Protein AF-A0A7Y2UW91-F1 (afdb_monomer_lite)

Secondary structure (DSSP, 8-state):
--HHHHHHHHHHHHHHHHHGGGSTTHHHHHHHHHT--HHHHHHHHHH----SSPPPHHHHHHHHHHHHHTTS-SSPPPGGGT----

Foldseek 3Di:
DPVVVVVVVLVVVLVCQVCVLVPPCSLVVCCVVVVHDSVVSVVVSVPDDDDSDDDDQVVLVVVQVVCVVVVVDDDDDRVPVVDDDD

Structure (mmCIF, N/CA/C/O backbone):
data_AF-A0A7Y2UW91-F1
#
_entry.id   AF-A0A7Y2UW91-F1
#
loop_
_atom_site.group_PDB
_atom_site.id
_atom_site.type_symbol
_atom_site.label_atom_id
_atom_site.label_alt_id
_atom_site.label_comp_id
_atom_site.label_asym_id
_atom_site.label_entity_id
_atom_site.label_seq_id
_atom_site.pdbx_PDB_ins_code
_atom_site.Cartn_x
_atom_site.Cartn_y
_atom_site.Cartn_z
_atom_site.occupancy
_atom_site.B_iso_or_equiv
_atom_site.auth_seq_id
_atom_site.auth_comp_id
_atom_site.auth_asym_id
_atom_site.auth_atom_id
_atom_site.pdbx_PDB_model_num
ATOM 1 N N . LYS A 1 1 ? 5.449 9.467 22.920 1.00 60.84 1 LYS A N 1
ATOM 2 C CA . LYS A 1 1 ? 6.804 9.944 23.305 1.00 60.84 1 LYS A CA 1
ATOM 3 C C . LYS A 1 1 ? 7.743 10.183 22.113 1.00 60.84 1 LYS A C 1
ATOM 5 O O . LYS A 1 1 ? 8.578 11.053 22.255 1.00 60.84 1 LYS A O 1
ATOM 10 N N . ASN A 1 2 ? 7.570 9.544 20.943 1.00 86.88 2 ASN A N 1
ATOM 11 C CA . ASN A 1 2 ? 8.451 9.752 19.773 1.00 86.88 2 ASN A CA 1
ATOM 12 C C . ASN A 1 2 ? 7.709 10.267 18.517 1.00 86.88 2 ASN A C 1
ATOM 14 O O . ASN A 1 2 ? 7.984 9.810 17.413 1.00 86.88 2 ASN A O 1
ATOM 18 N N . SER A 1 3 ? 6.742 11.181 18.665 1.00 88.25 3 SER A N 1
ATOM 19 C CA . SER A 1 3 ? 5.900 11.643 17.542 1.00 88.25 3 SER A CA 1
ATOM 20 C C . SER A 1 3 ? 6.705 12.265 16.395 1.00 88.25 3 SER A C 1
ATOM 22 O O . SER A 1 3 ? 6.423 11.973 15.239 1.00 88.25 3 SER A O 1
ATOM 24 N N . GLY A 1 4 ? 7.744 13.051 16.701 1.00 92.50 4 GLY A N 1
ATOM 25 C CA . GLY A 1 4 ? 8.611 13.655 15.682 1.00 92.50 4 GLY A CA 1
ATOM 26 C C . GLY A 1 4 ? 9.353 12.624 14.824 1.00 92.50 4 GLY A C 1
ATOM 27 O O . GLY A 1 4 ? 9.357 12.736 13.604 1.00 92.50 4 GLY A O 1
ATOM 28 N N . LEU A 1 5 ? 9.911 11.578 15.445 1.00 95.06 5 LEU A N 1
ATOM 29 C CA . LEU A 1 5 ? 10.590 10.497 14.721 1.00 95.06 5 LEU A CA 1
ATOM 30 C C . LEU A 1 5 ? 9.613 9.704 13.844 1.00 95.06 5 LEU A C 1
ATOM 32 O O . LEU A 1 5 ? 9.935 9.388 12.705 1.00 95.06 5 LEU A O 1
ATOM 36 N N . ILE A 1 6 ? 8.416 9.406 14.357 1.00 93.88 6 ILE A N 1
ATOM 37 C CA . ILE A 1 6 ? 7.384 8.693 13.591 1.00 93.88 6 ILE A CA 1
ATOM 38 C C . ILE A 1 6 ? 6.961 9.518 12.372 1.00 93.88 6 ILE A C 1
ATOM 40 O O . ILE A 1 6 ? 6.877 8.974 11.274 1.00 93.88 6 ILE A O 1
ATOM 44 N N . ARG A 1 7 ? 6.751 10.829 12.545 1.00 93.19 7 ARG A N 1
ATOM 45 C CA . ARG A 1 7 ? 6.405 11.727 11.437 1.00 93.19 7 ARG A CA 1
ATOM 46 C C . ARG A 1 7 ? 7.513 11.780 10.387 1.00 93.19 7 ARG A C 1
ATOM 48 O O . ARG A 1 7 ? 7.210 11.714 9.205 1.00 93.19 7 ARG A O 1
ATOM 55 N N . HIS A 1 8 ? 8.775 11.823 10.812 1.00 95.44 8 HIS A N 1
ATOM 56 C CA . HIS A 1 8 ? 9.908 11.804 9.889 1.00 95.44 8 HIS A CA 1
ATOM 57 C C . HIS A 1 8 ? 10.012 10.483 9.109 1.00 95.44 8 HIS A C 1
ATOM 59 O O . HIS A 1 8 ? 10.212 10.492 7.900 1.00 95.44 8 HIS A O 1
ATOM 65 N N . ILE A 1 9 ? 9.817 9.335 9.767 1.00 95.25 9 ILE A N 1
ATOM 66 C CA . ILE A 1 9 ? 9.787 8.032 9.082 1.00 95.25 9 ILE A CA 1
ATOM 67 C C . ILE A 1 9 ? 8.641 7.98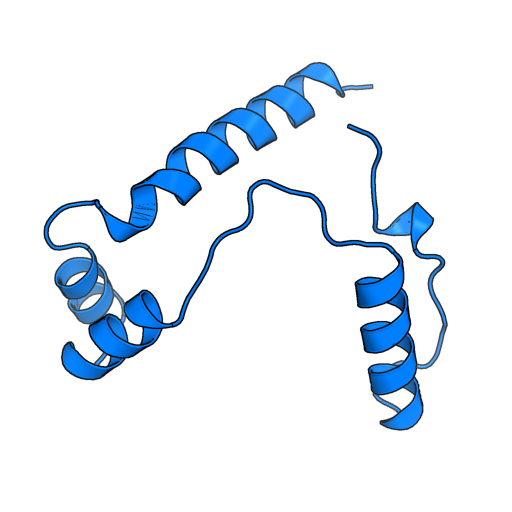5 8.062 1.00 95.25 9 ILE A C 1
ATOM 69 O O . ILE A 1 9 ? 8.846 7.527 6.940 1.00 95.25 9 ILE A O 1
ATOM 73 N N . LEU A 1 10 ? 7.452 8.472 8.435 1.00 94.44 10 LEU A N 1
ATOM 74 C CA . LEU A 1 10 ? 6.299 8.542 7.535 1.00 94.44 10 LEU A CA 1
ATOM 75 C C . LEU A 1 10 ? 6.584 9.434 6.320 1.00 94.44 10 LEU A C 1
ATOM 77 O O . LEU A 1 10 ? 6.291 9.038 5.199 1.00 94.44 10 LEU A O 1
ATOM 81 N N . GLU A 1 11 ? 7.185 10.604 6.532 1.00 95.19 11 GLU A N 1
ATOM 82 C CA . GLU A 1 11 ? 7.599 11.514 5.462 1.00 95.19 11 GLU A CA 1
ATOM 83 C C . GLU A 1 11 ? 8.564 10.832 4.486 1.00 95.19 11 GLU A C 1
ATOM 85 O O . GLU A 1 11 ? 8.337 10.858 3.278 1.00 95.19 11 GLU A O 1
ATOM 90 N N . VAL A 1 12 ? 9.592 10.152 5.003 1.00 95.88 12 VAL A N 1
ATOM 91 C CA . VAL A 1 12 ? 10.547 9.401 4.180 1.00 95.88 12 VAL A CA 1
ATOM 92 C C . VAL A 1 12 ? 9.829 8.326 3.364 1.00 95.88 12 VAL A C 1
ATOM 94 O O . VAL A 1 12 ? 9.997 8.281 2.147 1.00 95.88 12 VAL A O 1
ATOM 97 N N . ILE A 1 13 ? 9.000 7.488 3.999 1.00 95.06 13 ILE A N 1
ATOM 98 C CA . ILE A 1 13 ? 8.217 6.460 3.294 1.00 95.06 13 ILE A CA 1
ATOM 99 C C . ILE A 1 13 ? 7.393 7.104 2.180 1.00 95.06 13 ILE A C 1
ATOM 101 O O . ILE A 1 13 ? 7.421 6.612 1.054 1.00 95.06 13 ILE A O 1
ATOM 105 N N . ASN A 1 14 ? 6.721 8.217 2.480 1.00 95.25 14 ASN A N 1
ATOM 106 C CA . ASN A 1 14 ? 5.835 8.872 1.537 1.00 95.25 14 ASN A CA 1
ATOM 107 C C . ASN A 1 14 ? 6.563 9.384 0.290 1.00 95.25 14 ASN A C 1
ATOM 109 O O . ASN A 1 14 ? 6.109 9.127 -0.825 1.00 95.25 14 ASN A O 1
ATOM 113 N N . ILE A 1 15 ? 7.717 10.030 0.480 1.00 94.19 15 ILE A N 1
ATOM 114 C CA . ILE A 1 15 ? 8.575 10.510 -0.613 1.00 94.19 15 ILE A CA 1
ATOM 115 C C . ILE A 1 15 ? 9.013 9.343 -1.509 1.00 94.19 15 ILE A C 1
ATOM 117 O O . ILE A 1 15 ? 8.955 9.433 -2.735 1.00 94.19 15 ILE A O 1
ATOM 121 N N . TYR A 1 16 ? 9.433 8.222 -0.917 1.00 92.81 16 TYR A N 1
ATOM 122 C CA . TYR A 1 16 ? 9.886 7.069 -1.698 1.00 92.81 16 TYR A CA 1
ATOM 123 C C . TYR A 1 16 ? 8.742 6.363 -2.436 1.00 92.81 16 TYR A C 1
ATOM 125 O O . TYR A 1 16 ? 8.936 5.910 -3.567 1.00 92.81 16 TYR A O 1
ATOM 133 N N . THR A 1 17 ? 7.558 6.239 -1.827 1.00 92.75 17 THR A N 1
ATOM 134 C CA . THR A 1 17 ? 6.427 5.535 -2.453 1.00 92.75 17 THR A CA 1
ATOM 135 C C . THR A 1 17 ? 5.773 6.334 -3.573 1.00 92.75 17 THR A C 1
ATOM 137 O O . THR A 1 17 ? 5.293 5.727 -4.532 1.00 92.75 17 THR A O 1
ATOM 140 N N . GLU A 1 18 ? 5.785 7.666 -3.490 1.00 92.44 18 GLU A N 1
ATOM 141 C CA . GLU A 1 18 ? 5.237 8.552 -4.525 1.00 92.44 18 GLU A CA 1
ATOM 142 C C . GLU A 1 18 ? 5.932 8.334 -5.879 1.00 92.44 18 GLU A C 1
ATOM 144 O O . GLU A 1 18 ? 5.285 8.147 -6.916 1.00 92.44 18 GLU A O 1
ATOM 149 N N . GLU A 1 19 ? 7.261 8.236 -5.852 1.00 90.38 19 GLU A N 1
ATOM 150 C CA . GLU A 1 19 ? 8.091 8.094 -7.048 1.00 90.38 19 GLU A CA 1
ATOM 151 C C . GLU A 1 19 ? 8.399 6.630 -7.408 1.00 90.38 19 GLU A C 1
ATOM 153 O O . GLU A 1 19 ? 9.024 6.362 -8.436 1.00 90.38 19 GLU A O 1
ATOM 158 N N . PHE A 1 20 ? 7.933 5.654 -6.619 1.00 92.06 20 PHE A N 1
ATOM 159 C CA . PHE A 1 20 ? 8.329 4.246 -6.753 1.00 92.06 20 PHE A CA 1
ATOM 160 C C . PHE A 1 20 ? 8.109 3.674 -8.163 1.00 92.06 20 PHE A C 1
ATOM 162 O O . PHE A 1 20 ? 8.983 3.005 -8.714 1.00 92.06 20 PHE A O 1
ATOM 169 N N . ARG A 1 21 ? 6.967 3.979 -8.799 1.00 88.88 21 ARG A N 1
ATOM 170 C CA . ARG A 1 21 ? 6.677 3.520 -10.177 1.00 88.88 21 ARG A CA 1
ATOM 171 C C . ARG A 1 21 ? 7.563 4.161 -11.243 1.00 88.88 21 ARG A C 1
ATOM 173 O O . ARG A 1 21 ? 7.616 3.646 -12.354 1.00 88.88 21 ARG A O 1
ATOM 180 N N . ARG A 1 22 ? 8.190 5.301 -10.945 1.00 90.31 22 ARG A N 1
ATOM 181 C CA . ARG A 1 22 ? 9.038 6.051 -11.883 1.00 90.31 22 ARG A CA 1
ATOM 182 C C . ARG A 1 22 ? 10.492 5.589 -11.846 1.00 90.31 22 ARG A C 1
ATOM 184 O O . ARG A 1 22 ? 11.265 5.994 -12.710 1.00 90.31 22 ARG A O 1
ATOM 191 N N . ILE A 1 23 ? 10.859 4.730 -10.891 1.00 92.88 23 ILE A N 1
ATOM 192 C CA . ILE A 1 23 ? 12.191 4.128 -10.832 1.00 92.88 23 ILE A CA 1
ATOM 193 C C . ILE A 1 23 ? 12.448 3.371 -12.152 1.00 92.88 23 ILE A C 1
ATOM 195 O O . ILE A 1 23 ? 11.681 2.465 -12.502 1.00 92.88 23 ILE A O 1
ATOM 199 N N . PRO A 1 24 ? 13.512 3.710 -12.905 1.00 94.94 24 PRO A N 1
ATOM 200 C CA . PRO A 1 24 ? 13.801 3.055 -14.175 1.00 94.94 24 PRO A CA 1
ATOM 201 C C . PRO A 1 24 ? 13.968 1.541 -14.016 1.00 94.94 24 PRO A C 1
ATOM 203 O O . PRO A 1 24 ? 14.709 1.077 -13.152 1.00 94.94 24 PRO A O 1
ATOM 206 N N . SER A 1 25 ? 13.319 0.762 -14.886 1.00 95.75 25 SER A N 1
ATOM 207 C CA . SER A 1 25 ? 13.378 -0.713 -14.880 1.00 95.75 25 SER A CA 1
ATOM 208 C C . SER A 1 25 ? 12.952 -1.373 -13.554 1.00 95.75 25 SER A C 1
ATOM 210 O O . SER A 1 25 ? 13.413 -2.475 -13.223 1.00 95.75 25 SER A O 1
ATOM 212 N N . ILE A 1 26 ? 12.086 -0.719 -12.769 1.00 96.00 26 ILE A N 1
ATOM 213 C CA . ILE A 1 26 ? 11.577 -1.286 -11.512 1.00 96.00 26 ILE A CA 1
ATOM 214 C C . ILE A 1 26 ? 10.769 -2.565 -11.741 1.00 96.00 26 ILE A C 1
ATOM 216 O O . ILE A 1 26 ? 10.903 -3.526 -10.989 1.00 96.00 26 ILE A O 1
ATOM 220 N N . ASP A 1 27 ? 10.008 -2.618 -12.829 1.00 96.75 27 ASP A N 1
ATOM 221 C CA . ASP A 1 27 ? 9.271 -3.790 -13.292 1.00 96.75 27 ASP A CA 1
ATOM 222 C C . ASP A 1 27 ? 10.191 -5.000 -13.516 1.00 96.75 27 ASP A C 1
ATOM 224 O O . ASP A 1 27 ? 9.945 -6.075 -12.971 1.00 96.75 27 ASP A O 1
ATOM 228 N N . ARG A 1 28 ? 11.308 -4.815 -14.227 1.00 97.69 28 ARG A N 1
ATOM 229 C CA . ARG A 1 28 ? 12.320 -5.861 -14.452 1.00 97.69 28 ARG A CA 1
ATOM 230 C C . ARG A 1 28 ? 13.004 -6.286 -13.160 1.00 97.69 28 ARG A C 1
ATOM 232 O O . ARG A 1 28 ? 13.247 -7.471 -12.952 1.00 97.69 28 ARG A O 1
ATOM 239 N N . THR A 1 29 ? 13.312 -5.328 -12.288 1.00 97.62 29 THR A N 1
ATOM 240 C CA . THR A 1 29 ? 13.935 -5.609 -10.986 1.00 97.62 29 THR A CA 1
ATOM 241 C C . THR A 1 29 ? 13.032 -6.495 -10.131 1.00 97.62 29 THR A C 1
ATOM 243 O O . THR A 1 29 ? 13.499 -7.473 -9.549 1.00 97.62 29 THR A O 1
ATOM 246 N N . LEU A 1 30 ? 11.73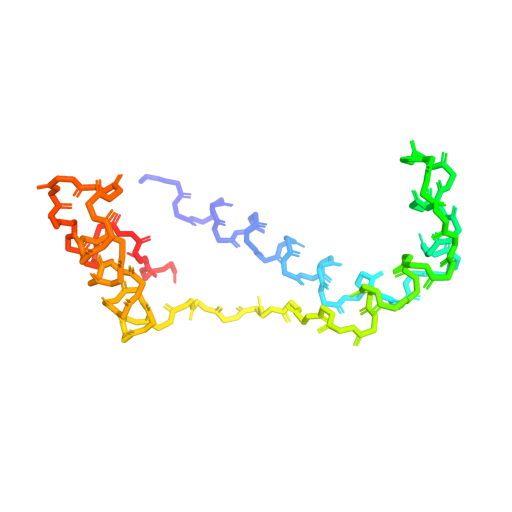7 -6.180 -10.084 1.00 97.19 30 LEU A N 1
ATOM 247 C CA . LEU A 1 30 ? 10.738 -6.943 -9.341 1.00 97.19 30 LEU A CA 1
ATOM 248 C C . LEU A 1 30 ? 10.495 -8.321 -9.963 1.00 97.19 30 LEU A C 1
ATOM 250 O O . LEU A 1 30 ? 10.506 -9.310 -9.233 1.00 97.19 30 LEU A O 1
ATOM 254 N N . ALA A 1 31 ? 10.360 -8.392 -11.291 1.00 98.38 31 ALA A N 1
ATOM 255 C CA . ALA A 1 31 ? 10.219 -9.646 -12.025 1.00 98.38 31 ALA A CA 1
ATOM 256 C C . ALA A 1 31 ? 11.381 -10.605 -11.731 1.00 98.38 31 ALA A C 1
ATOM 258 O O . ALA A 1 31 ? 11.162 -11.739 -11.316 1.00 98.38 31 ALA A O 1
ATOM 259 N N . ASN A 1 32 ? 12.623 -10.122 -11.828 1.00 98.06 32 ASN A N 1
ATOM 260 C CA . ASN A 1 32 ? 13.810 -10.937 -11.572 1.00 98.06 32 ASN A CA 1
ATOM 261 C C . ASN A 1 32 ? 13.944 -11.338 -10.098 1.00 98.06 32 ASN A C 1
ATOM 263 O O . ASN A 1 32 ? 14.254 -12.488 -9.796 1.00 98.06 32 ASN A O 1
ATOM 267 N N . ARG A 1 33 ? 13.723 -10.399 -9.167 1.00 98.00 33 ARG A N 1
ATOM 268 C CA . ARG A 1 33 ? 13.887 -10.657 -7.728 1.00 98.00 33 ARG A CA 1
ATOM 269 C C . ARG A 1 33 ? 12.880 -11.679 -7.208 1.00 98.00 33 ARG A C 1
ATOM 271 O O . ARG A 1 33 ? 13.245 -12.505 -6.377 1.00 98.00 33 ARG A O 1
ATOM 278 N N . TYR A 1 34 ? 11.633 -11.587 -7.660 1.00 97.38 34 TYR A N 1
ATOM 279 C CA . TYR A 1 34 ? 10.532 -12.410 -7.162 1.00 97.38 34 TYR A CA 1
ATOM 280 C C . TYR A 1 34 ? 10.124 -13.530 -8.126 1.00 97.38 34 TYR A C 1
ATOM 282 O O . TYR A 1 34 ? 9.151 -14.221 -7.849 1.00 97.38 34 TYR A O 1
ATOM 290 N N . GLN A 1 35 ? 10.872 -13.727 -9.219 1.00 97.88 35 GLN A N 1
ATOM 291 C CA . GLN A 1 35 ? 10.606 -14.741 -10.249 1.00 97.88 35 GLN A CA 1
ATOM 292 C C . GLN A 1 35 ? 9.177 -14.642 -10.804 1.00 97.88 35 GLN A C 1
ATOM 294 O O . GLN A 1 35 ? 8.458 -15.631 -10.912 1.00 97.88 35 GLN A O 1
ATOM 299 N N . LEU A 1 36 ? 8.761 -13.414 -11.115 1.00 97.38 36 LEU A N 1
ATOM 300 C CA . LEU A 1 36 ? 7.442 -13.109 -11.660 1.00 97.38 36 LEU A CA 1
ATOM 301 C C . LEU A 1 36 ? 7.536 -12.872 -13.165 1.00 97.38 36 LEU A C 1
ATOM 303 O O . LEU A 1 36 ? 8.524 -12.323 -13.657 1.00 97.38 36 LEU A O 1
ATOM 307 N N . GLU A 1 37 ? 6.466 -13.201 -13.882 1.00 98.25 37 GLU A N 1
ATOM 308 C CA . GLU A 1 37 ? 6.326 -12.833 -15.287 1.00 98.25 37 GLU A CA 1
ATOM 309 C C . GLU A 1 37 ? 6.325 -11.306 -15.437 1.00 98.25 37 GLU A C 1
ATOM 311 O O . GLU A 1 37 ? 5.551 -10.592 -14.791 1.00 98.25 37 GLU A O 1
ATOM 316 N N . LEU A 1 38 ? 7.190 -10.778 -16.311 1.00 98.19 38 LEU A N 1
ATOM 317 C CA . LEU A 1 38 ? 7.370 -9.330 -16.471 1.00 98.19 38 LEU A CA 1
ATOM 318 C C . LEU A 1 38 ? 6.056 -8.621 -16.837 1.00 98.19 38 LEU A C 1
ATOM 320 O O . LEU A 1 38 ? 5.766 -7.547 -16.309 1.00 98.19 38 LEU A O 1
ATOM 324 N N . GLY A 1 39 ? 5.253 -9.232 -17.713 1.00 97.94 39 GLY A N 1
ATOM 325 C CA . GLY A 1 39 ? 3.961 -8.681 -18.127 1.00 97.94 39 GLY A CA 1
ATOM 326 C C . GLY A 1 39 ? 2.972 -8.541 -16.966 1.00 97.94 39 GLY A C 1
ATOM 327 O O . GLY A 1 39 ? 2.272 -7.530 -16.869 1.00 97.94 39 GLY A O 1
ATOM 328 N N . ASP A 1 40 ? 2.965 -9.498 -16.036 1.00 97.75 40 ASP A N 1
ATOM 329 C CA . ASP A 1 40 ? 2.103 -9.454 -14.853 1.00 97.75 40 ASP A CA 1
ATOM 330 C C . ASP A 1 40 ? 2.548 -8.363 -13.881 1.00 97.75 40 ASP A C 1
ATOM 332 O O . ASP A 1 40 ? 1.710 -7.626 -13.356 1.00 97.75 40 ASP A O 1
ATOM 336 N N . VAL A 1 41 ? 3.861 -8.187 -13.702 1.00 97.31 41 VAL A N 1
ATOM 337 C CA . VAL A 1 41 ? 4.413 -7.096 -12.887 1.00 97.31 41 VAL A CA 1
ATOM 338 C C . VAL A 1 41 ? 4.040 -5.736 -13.472 1.00 97.31 41 VAL A C 1
ATOM 340 O O . VAL A 1 41 ? 3.591 -4.858 -12.736 1.00 97.31 41 VAL A O 1
ATOM 343 N N . GLN A 1 42 ? 4.169 -5.554 -14.787 1.00 96.88 42 GLN A N 1
ATOM 344 C CA . GLN A 1 42 ? 3.788 -4.308 -15.458 1.00 96.88 42 GLN A CA 1
ATOM 345 C C . GLN A 1 42 ? 2.296 -4.007 -15.286 1.00 96.88 42 GLN A C 1
ATOM 347 O O . GLN A 1 42 ? 1.923 -2.881 -14.946 1.00 96.88 42 GLN A O 1
ATOM 352 N N . LYS A 1 43 ? 1.438 -5.022 -15.450 1.00 97.25 43 LYS A N 1
ATOM 353 C CA . LYS A 1 43 ? -0.007 -4.889 -15.240 1.00 97.25 43 LYS A CA 1
ATOM 354 C C . LYS A 1 43 ? -0.330 -4.536 -13.788 1.00 97.25 43 LYS A C 1
ATOM 356 O O . LYS A 1 43 ? -1.081 -3.594 -13.536 1.00 97.25 43 LYS A O 1
ATOM 361 N N . TRP A 1 44 ? 0.252 -5.256 -12.833 1.00 95.69 44 TRP A N 1
ATOM 362 C CA . TRP A 1 44 ? 0.072 -5.008 -11.404 1.00 95.69 44 TRP A CA 1
ATOM 363 C C . TRP A 1 44 ? 0.528 -3.598 -11.000 1.00 95.69 44 TRP A C 1
ATOM 365 O O . TRP A 1 44 ? -0.238 -2.871 -10.361 1.00 95.69 44 TRP A O 1
ATOM 375 N N . LEU A 1 45 ? 1.713 -3.155 -11.437 1.00 94.88 45 LEU A N 1
ATOM 376 C CA . LEU A 1 45 ? 2.204 -1.792 -11.201 1.00 94.88 45 LEU A CA 1
ATOM 377 C C . LEU A 1 45 ? 1.286 -0.734 -11.830 1.00 94.88 45 LEU A C 1
ATOM 379 O O . LEU A 1 45 ? 1.038 0.305 -11.217 1.00 94.88 45 LEU A O 1
ATOM 383 N N . GLY A 1 46 ? 0.743 -1.005 -13.021 1.00 94.12 46 GLY A N 1
ATOM 384 C CA . GLY A 1 46 ? -0.193 -0.122 -13.717 1.00 94.12 46 GLY A CA 1
ATOM 385 C C . GLY A 1 46 ? -1.534 0.057 -12.996 1.00 94.12 46 GLY A C 1
ATOM 386 O O . GLY A 1 46 ? -2.110 1.148 -13.045 1.00 94.12 46 GLY A O 1
ATOM 387 N N . MET A 1 47 ? -2.009 -0.970 -12.283 1.00 94.81 47 MET A N 1
ATOM 388 C CA . MET A 1 47 ? -3.242 -0.925 -11.478 1.00 94.81 47 MET A CA 1
ATOM 389 C C . MET A 1 47 ? -3.016 -0.358 -10.074 1.00 94.81 47 MET A C 1
ATOM 391 O O . MET A 1 47 ? -3.907 0.269 -9.504 1.00 94.81 47 MET A O 1
ATOM 395 N N . THR A 1 48 ? -1.824 -0.550 -9.514 1.00 92.62 48 THR A N 1
ATOM 396 C CA . THR A 1 48 ? -1.527 -0.153 -8.136 1.00 92.62 48 THR A CA 1
ATOM 397 C C . THR A 1 48 ? -1.483 1.366 -8.004 1.00 92.62 48 THR A C 1
ATOM 399 O O . THR A 1 48 ? -0.932 2.067 -8.858 1.00 92.62 48 THR A O 1
ATOM 402 N N . ARG A 1 49 ? -2.051 1.896 -6.920 1.00 89.69 49 ARG A N 1
ATOM 403 C CA . ARG A 1 49 ? -1.978 3.307 -6.519 1.00 89.69 49 ARG A CA 1
ATOM 404 C C . ARG A 1 49 ? -1.505 3.361 -5.069 1.00 89.69 49 ARG A C 1
ATOM 406 O O . ARG A 1 49 ? -2.067 2.673 -4.226 1.00 89.69 49 ARG A O 1
ATOM 413 N N . TRP A 1 50 ? -0.472 4.156 -4.807 1.00 90.50 50 TRP A N 1
ATOM 414 C CA . TRP A 1 50 ? -0.036 4.469 -3.450 1.00 90.50 50 TRP A CA 1
ATOM 415 C C . TRP A 1 50 ? -0.674 5.796 -3.065 1.00 90.50 50 TRP A C 1
ATOM 417 O O . TRP A 1 50 ? -0.710 6.718 -3.880 1.00 90.50 50 TRP A O 1
ATOM 427 N N . SER A 1 51 ? -1.233 5.842 -1.861 1.00 90.94 51 SER A N 1
ATOM 428 C CA . SER A 1 51 ? -1.779 7.055 -1.269 1.00 90.94 51 SER A CA 1
ATOM 429 C C . SER A 1 51 ? -0.803 7.551 -0.215 1.00 90.94 51 SER A C 1
ATOM 431 O O . SER A 1 51 ? -0.321 6.751 0.586 1.00 90.94 51 SER A O 1
ATOM 433 N N . GLN A 1 52 ? -0.565 8.862 -0.188 1.00 92.81 52 GLN A N 1
ATOM 434 C CA . GLN A 1 52 ? 0.137 9.518 0.919 1.00 92.81 52 GLN A CA 1
ATOM 435 C C . GLN A 1 52 ? -0.828 10.047 1.986 1.00 92.81 52 GLN A C 1
ATOM 437 O O . GLN A 1 52 ? -0.410 10.652 2.971 1.00 92.81 52 GLN A O 1
ATOM 442 N N . GLU A 1 53 ? -2.122 9.789 1.799 1.00 92.00 53 GLU A N 1
ATOM 443 C CA . GLU A 1 53 ? -3.184 10.143 2.726 1.00 92.00 53 GLU A CA 1
ATOM 444 C C . GLU A 1 53 ? -3.577 8.947 3.591 1.00 92.00 53 GLU A C 1
ATOM 446 O O . GLU A 1 53 ? -3.598 7.796 3.140 1.00 92.00 53 GLU A O 1
ATOM 451 N N . GLN A 1 54 ? -3.945 9.237 4.838 1.00 91.88 54 GLN A N 1
ATOM 452 C CA . GLN A 1 54 ? -4.476 8.237 5.751 1.00 91.88 54 GLN A CA 1
ATOM 453 C C . GLN A 1 54 ? -5.821 7.693 5.247 1.00 91.88 54 GLN A C 1
ATOM 455 O O . GLN A 1 54 ? -6.687 8.438 4.792 1.00 91.88 54 GLN A O 1
ATOM 460 N N . ILE A 1 55 ? -6.014 6.381 5.392 1.00 93.06 55 ILE A N 1
ATOM 461 C CA . ILE A 1 55 ? -7.279 5.709 5.080 1.00 93.06 55 ILE A CA 1
ATOM 462 C C . ILE A 1 55 ? -8.415 6.338 5.898 1.00 93.06 55 ILE A C 1
ATOM 464 O O . ILE A 1 55 ? -8.281 6.567 7.100 1.00 93.06 55 ILE A O 1
ATOM 468 N N . SER A 1 56 ? -9.553 6.598 5.256 1.00 94.00 56 SER A N 1
ATOM 469 C CA . SER A 1 56 ? -10.692 7.215 5.932 1.00 94.00 56 SER A CA 1
ATOM 470 C C . SER A 1 56 ? -11.374 6.258 6.912 1.00 94.00 56 SER A C 1
ATOM 472 O O . SER A 1 56 ? -11.450 5.045 6.696 1.00 94.00 56 SER A O 1
ATOM 474 N N . THR A 1 57 ? -11.964 6.822 7.967 1.00 94.88 57 THR A N 1
ATOM 475 C CA . THR A 1 57 ? -12.784 6.084 8.940 1.00 94.88 57 THR A CA 1
ATOM 476 C C . THR A 1 57 ? -13.869 5.249 8.263 1.00 94.88 57 THR A C 1
ATOM 478 O O . THR A 1 57 ? -14.084 4.103 8.643 1.00 94.88 57 THR A O 1
ATOM 481 N N . GLN A 1 58 ? -14.507 5.784 7.217 1.00 95.00 58 GLN A N 1
ATOM 482 C CA . GLN A 1 58 ? -15.558 5.079 6.486 1.00 95.00 58 GLN A CA 1
ATOM 483 C C . GLN A 1 58 ? -15.046 3.800 5.812 1.00 95.00 58 GLN A C 1
ATOM 485 O O . GLN A 1 58 ? -15.732 2.781 5.831 1.00 95.00 58 GLN A O 1
A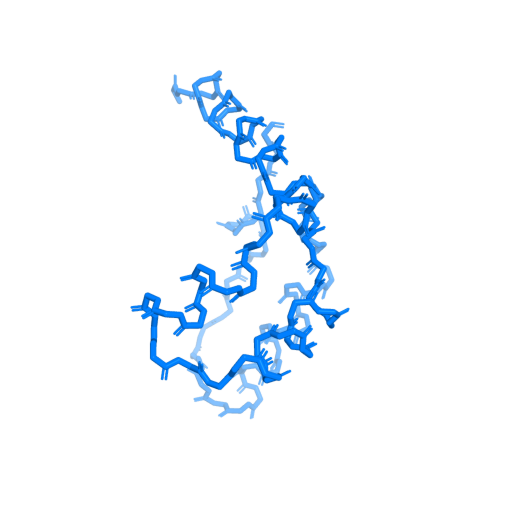TOM 490 N N . VAL A 1 59 ? -13.842 3.830 5.231 1.00 94.62 59 VAL A N 1
ATOM 491 C CA . VAL A 1 59 ? -13.239 2.639 4.615 1.00 94.62 59 VAL A CA 1
ATOM 492 C C . VAL A 1 59 ? -12.952 1.580 5.677 1.00 94.62 59 VAL A C 1
ATOM 494 O O . VAL A 1 59 ? -13.280 0.414 5.471 1.00 94.62 59 VAL A O 1
ATOM 497 N N . ILE A 1 60 ? -12.411 1.981 6.832 1.00 95.00 60 ILE A N 1
ATOM 498 C CA . ILE A 1 60 ? -12.165 1.065 7.956 1.00 95.00 60 ILE A CA 1
ATOM 499 C C . ILE A 1 60 ? -13.469 0.429 8.449 1.00 95.00 60 ILE A C 1
ATOM 501 O O . ILE A 1 60 ? -13.515 -0.784 8.653 1.00 95.00 60 ILE A O 1
ATOM 505 N N . GLU A 1 61 ? -14.537 1.215 8.595 1.00 94.81 61 GLU A N 1
ATOM 506 C CA . GLU A 1 61 ? -15.858 0.706 8.980 1.00 94.81 61 GLU A CA 1
ATOM 507 C C . GLU A 1 61 ? -16.401 -0.310 7.970 1.00 94.81 61 GLU A C 1
ATOM 509 O O . GLU A 1 61 ? -16.827 -1.399 8.356 1.00 94.81 61 GLU A O 1
ATOM 514 N N . ASN A 1 62 ? -16.323 -0.001 6.673 1.00 96.25 62 ASN A N 1
ATOM 515 C CA . ASN A 1 62 ? -16.794 -0.895 5.616 1.00 96.25 62 ASN A CA 1
ATOM 516 C C . ASN A 1 62 ? -16.031 -2.229 5.614 1.00 96.25 62 ASN A C 1
ATOM 518 O O . ASN A 1 62 ? -16.646 -3.295 5.551 1.00 96.25 62 ASN A O 1
ATOM 522 N N . VAL A 1 63 ? -14.698 -2.181 5.723 1.00 95.06 63 VAL A N 1
ATOM 523 C CA . VAL A 1 63 ? -13.852 -3.384 5.785 1.00 95.06 63 VAL A CA 1
ATOM 524 C C . VAL A 1 63 ? -14.180 -4.204 7.029 1.00 95.06 63 VAL A C 1
ATOM 526 O O . VAL A 1 63 ? -14.397 -5.408 6.929 1.00 95.06 63 VAL A O 1
ATOM 529 N N . LYS A 1 64 ? -14.276 -3.561 8.196 1.00 93.25 64 LYS A N 1
ATOM 530 C CA . LYS A 1 64 ? -14.604 -4.223 9.463 1.00 93.25 64 LYS A CA 1
ATOM 531 C C . LYS A 1 64 ? -15.952 -4.939 9.397 1.00 93.25 64 LYS A C 1
ATOM 533 O O . LYS A 1 64 ? -16.036 -6.089 9.815 1.00 93.25 64 LYS A O 1
ATOM 538 N N . ASN A 1 65 ? -16.986 -4.276 8.877 1.00 95.06 65 ASN A N 1
ATOM 539 C CA . ASN A 1 65 ? -18.309 -4.883 8.727 1.00 95.06 65 ASN A CA 1
ATOM 540 C C . ASN A 1 65 ? -18.251 -6.077 7.766 1.00 95.06 65 ASN A C 1
ATOM 542 O O . ASN A 1 65 ? -18.697 -7.156 8.131 1.00 95.06 65 ASN A O 1
ATOM 546 N N . THR A 1 66 ? -17.570 -5.931 6.625 1.00 96.69 66 THR A N 1
ATOM 547 C CA . THR A 1 66 ? -17.382 -7.033 5.665 1.00 96.69 66 THR A CA 1
ATOM 548 C C . THR A 1 66 ? -16.696 -8.243 6.311 1.00 96.69 66 THR A C 1
ATOM 550 O O . THR A 1 66 ? -17.137 -9.375 6.141 1.00 96.69 66 THR A O 1
ATOM 553 N N . LEU A 1 67 ? -15.626 -8.033 7.085 1.00 96.44 67 LEU A N 1
ATOM 554 C CA . LEU A 1 67 ? -14.908 -9.125 7.753 1.00 96.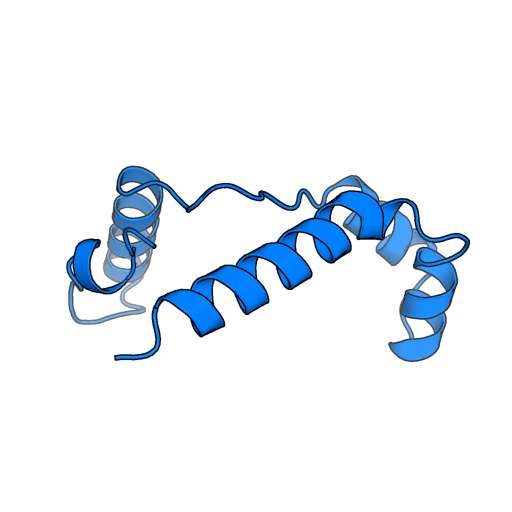44 67 LEU A CA 1
ATOM 555 C C . LEU A 1 67 ? -15.757 -9.823 8.826 1.00 96.44 67 LEU A C 1
ATOM 557 O O . LEU A 1 67 ? -15.598 -11.026 9.032 1.00 96.44 67 LEU A O 1
ATOM 561 N N . LEU A 1 68 ? -16.643 -9.090 9.502 1.00 95.56 68 LEU A N 1
ATOM 562 C CA . LEU A 1 68 ? -17.586 -9.660 10.469 1.00 95.56 68 LEU A CA 1
ATOM 563 C C . LEU A 1 68 ? -18.683 -10.463 9.788 1.00 95.56 68 LEU A C 1
ATOM 565 O O . LEU A 1 68 ? -18.962 -11.574 10.224 1.00 95.56 68 LEU A O 1
ATOM 569 N N . ASP A 1 69 ? -19.255 -9.934 8.709 1.00 96.88 69 ASP A N 1
ATOM 570 C CA . ASP A 1 69 ? -20.296 -10.614 7.935 1.00 96.88 69 ASP A CA 1
ATOM 571 C C . ASP A 1 69 ? -19.773 -11.941 7.359 1.00 96.88 69 ASP A C 1
ATOM 573 O O . ASP A 1 69 ? -20.495 -12.935 7.289 1.00 96.88 69 ASP A O 1
ATOM 577 N N . LEU A 1 70 ? -18.481 -11.983 7.017 1.00 97.88 70 LEU A N 1
ATOM 578 C CA . LEU A 1 70 ? -17.776 -13.189 6.579 1.00 97.88 70 LEU A CA 1
ATOM 579 C C . LEU A 1 70 ? -17.300 -14.095 7.733 1.00 97.88 70 LEU A C 1
ATOM 581 O O . LEU A 1 70 ? -16.662 -15.113 7.471 1.00 97.88 70 LEU A O 1
ATOM 585 N N . ASN A 1 71 ? -17.583 -13.752 8.995 1.00 96.62 71 ASN A N 1
ATOM 586 C CA . ASN A 1 71 ? -17.111 -14.449 10.201 1.00 96.62 71 ASN A CA 1
ATOM 587 C C . ASN A 1 71 ? -15.578 -14.639 10.266 1.00 96.62 71 ASN A C 1
ATOM 589 O O . ASN A 1 71 ? -15.087 -15.597 10.863 1.00 96.62 71 ASN A O 1
ATOM 593 N N . LEU A 1 72 ? -14.805 -13.728 9.663 1.00 96.94 72 LEU A N 1
ATOM 594 C CA . LEU A 1 72 ? -13.334 -13.764 9.664 1.00 96.94 72 LEU A CA 1
ATOM 595 C C . LEU A 1 72 ? -12.728 -13.104 10.909 1.00 96.94 72 LEU A C 1
ATOM 597 O O . LEU A 1 72 ? -11.568 -13.345 11.239 1.00 96.94 72 LEU A O 1
ATOM 601 N N . ILE A 1 73 ? -13.505 -12.269 11.599 1.00 95.25 73 ILE A N 1
ATOM 602 C CA . ILE A 1 73 ? -13.147 -11.654 12.879 1.00 95.25 73 ILE A CA 1
ATOM 603 C C . ILE A 1 73 ? -14.323 -11.758 13.850 1.00 95.25 73 ILE A C 1
ATOM 605 O O . ILE A 1 73 ? -15.473 -11.832 13.430 1.00 95.25 73 ILE A O 1
ATOM 609 N N . SER A 1 74 ? -14.042 -11.739 15.154 1.00 92.19 74 SER A N 1
ATOM 610 C CA . SER A 1 74 ? -15.073 -11.891 16.196 1.00 92.19 74 SER A CA 1
ATOM 611 C C . SER A 1 74 ? -15.392 -10.599 16.950 1.00 92.19 74 SER A C 1
ATOM 613 O O . SER A 1 74 ? -16.394 -10.536 17.650 1.00 92.19 74 SER A O 1
ATOM 615 N N . ASN A 1 75 ? -14.551 -9.566 16.828 1.00 89.25 75 ASN A N 1
ATOM 616 C CA . ASN A 1 75 ? -14.674 -8.328 17.597 1.00 89.25 75 ASN A CA 1
ATOM 617 C C . ASN A 1 75 ? -14.540 -7.095 16.703 1.00 89.25 75 ASN A C 1
ATOM 619 O O . ASN A 1 75 ? -13.703 -7.055 15.799 1.00 89.25 75 ASN A O 1
ATOM 623 N N . LYS A 1 76 ? -15.322 -6.054 17.011 1.00 84.12 76 LYS A N 1
ATOM 624 C CA . LYS A 1 76 ? -15.179 -4.729 16.400 1.00 84.12 76 LYS A CA 1
ATOM 625 C C . LYS A 1 76 ? -14.086 -3.945 17.125 1.00 84.12 76 LYS A C 1
ATOM 627 O O . LYS A 1 76 ? -14.149 -3.762 18.336 1.00 84.12 76 LYS A O 1
ATOM 632 N N . ILE A 1 77 ? -13.098 -3.466 16.372 1.00 86.62 77 ILE A N 1
ATOM 633 C CA . ILE A 1 77 ? -12.121 -2.484 16.852 1.00 86.62 77 ILE A CA 1
ATOM 634 C C . ILE A 1 77 ? -12.596 -1.098 16.407 1.00 86.62 77 ILE A C 1
ATOM 636 O O . ILE A 1 77 ? -12.984 -0.909 15.253 1.00 86.62 77 ILE A O 1
ATOM 640 N N . GLU A 1 78 ? -12.577 -0.138 17.330 1.00 88.25 78 GLU A N 1
ATOM 641 C CA . GLU A 1 78 ? -12.891 1.262 17.038 1.00 88.25 78 GLU A CA 1
ATOM 642 C C . GLU A 1 78 ? -11.863 1.860 16.062 1.00 88.25 78 GLU A C 1
ATOM 644 O O . GLU A 1 78 ? -10.659 1.719 16.311 1.00 88.25 78 GLU A O 1
ATOM 649 N N . PRO A 1 79 ? -12.278 2.573 14.995 1.00 88.50 79 PRO A N 1
ATOM 650 C CA . PRO A 1 79 ? -11.350 3.127 14.009 1.00 88.50 79 PRO A CA 1
ATOM 651 C C . PRO A 1 79 ? -10.266 4.018 14.611 1.00 88.50 79 PRO A C 1
ATOM 653 O O . PRO A 1 79 ? -9.134 3.978 14.150 1.00 88.50 79 PRO A O 1
ATOM 656 N N . GLY A 1 80 ? -10.566 4.763 15.680 1.00 87.62 80 GLY A N 1
ATOM 657 C CA . GLY A 1 80 ? -9.589 5.614 16.374 1.00 87.62 80 GLY A CA 1
ATOM 658 C C . GLY A 1 80 ? -8.453 4.855 17.075 1.00 87.62 80 GLY A C 1
ATOM 659 O O . GLY A 1 80 ? -7.497 5.475 17.527 1.00 87.62 80 GLY A O 1
ATOM 660 N N . ARG A 1 81 ? -8.537 3.521 17.179 1.00 89.38 81 ARG A N 1
ATOM 661 C CA . ARG A 1 81 ? -7.419 2.669 17.619 1.00 89.38 81 ARG A CA 1
ATOM 662 C C . ARG A 1 81 ? -6.508 2.232 16.469 1.00 89.38 81 ARG A C 1
ATOM 664 O O . ARG A 1 81 ? -5.418 1.738 16.734 1.00 89.38 81 ARG A O 1
ATOM 671 N N . ILE A 1 82 ? -6.968 2.374 15.227 1.00 89.88 82 ILE A N 1
ATOM 672 C CA . ILE A 1 82 ? -6.250 1.994 14.001 1.00 89.88 82 ILE A CA 1
ATOM 673 C C . ILE A 1 82 ? -5.687 3.245 13.321 1.00 89.88 82 ILE A C 1
ATOM 675 O O . ILE A 1 82 ? -4.530 3.270 12.912 1.00 89.88 82 ILE A O 1
ATOM 679 N N . LEU A 1 83 ? -6.515 4.280 13.210 1.00 91.44 83 LEU A N 1
ATOM 680 C CA . LEU A 1 83 ? -6.172 5.567 12.627 1.00 91.44 83 LEU A CA 1
ATOM 681 C C . LEU A 1 83 ? -5.473 6.449 13.655 1.00 91.44 83 LEU A C 1
ATOM 683 O O . LEU A 1 83 ? -5.746 6.380 14.854 1.00 91.44 83 LEU A O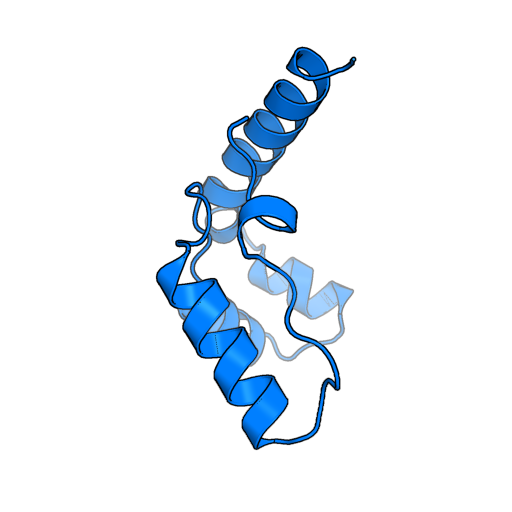 1
ATOM 687 N N . THR A 1 84 ? -4.586 7.310 13.174 1.00 84.94 84 THR A N 1
ATOM 688 C CA . THR A 1 84 ? -3.799 8.206 14.013 1.00 84.94 84 THR A CA 1
ATOM 689 C C . THR A 1 84 ? -3.822 9.627 13.461 1.00 84.94 84 THR A C 1
ATOM 691 O O . THR A 1 84 ? -3.868 9.856 12.255 1.00 84.94 84 THR A O 1
ATOM 6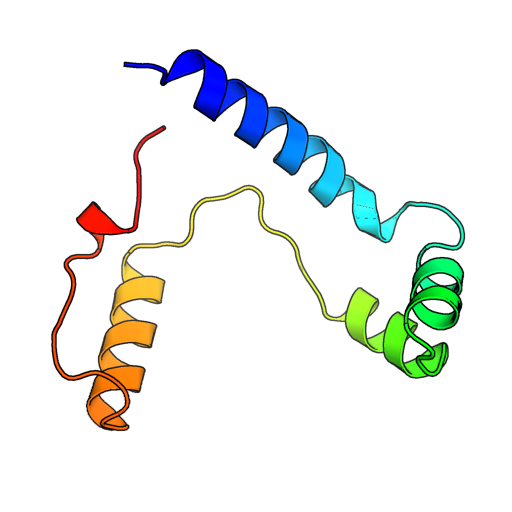94 N N . SER A 1 85 ? -3.818 10.613 14.350 1.00 73.00 85 SER A N 1
ATOM 695 C CA . SER A 1 85 ? -3.563 12.008 13.998 1.00 73.00 85 SER A CA 1
ATOM 696 C C . SER A 1 85 ? -2.086 12.288 14.275 1.00 73.00 85 SER A C 1
ATOM 698 O O . SER A 1 85 ? -1.734 12.739 15.371 1.00 73.00 85 SER A O 1
ATOM 700 N N . LEU A 1 86 ? -1.224 11.899 13.331 1.00 70.12 86 LEU A N 1
ATOM 701 C CA . LEU A 1 86 ? 0.213 12.186 13.387 1.00 70.12 86 LEU A CA 1
ATOM 702 C C . LEU A 1 86 ? 0.529 13.631 13.039 1.00 70.12 86 LEU A C 1
ATOM 704 O O . LEU A 1 86 ? -0.231 14.285 12.302 1.00 70.12 86 LEU A O 1
#

pLDDT: mean 93.01, std 5.87, range [60.84, 98.38]

Sequence (86 aa):
KNSGLIRHILEVINIYTEEFRRIPSIDRTLANRYQLELGDVQKWLGMTRWSQEQISTQVIENVKNTLLDLNLISNKIEPGRILTSL

Radius of gyration: 17.45 Å; chains: 1; bounding box: 34×28×41 Å